Protein AF-A8KCB7-F1 (afdb_monomer_lite)

Structure (mmCIF, N/CA/C/O backbone):
data_AF-A8KCB7-F1
#
_entry.id   AF-A8KCB7-F1
#
loop_
_atom_site.group_PDB
_atom_site.id
_atom_site.type_symbol
_atom_site.label_atom_id
_atom_site.label_alt_id
_atom_site.label_comp_id
_atom_site.label_asym_id
_atom_site.label_entity_id
_atom_site.label_seq_id
_atom_site.pdbx_PDB_ins_code
_atom_site.Cartn_x
_atom_site.Cartn_y
_atom_site.Cartn_z
_atom_site.occupancy
_atom_site.B_iso_or_equiv
_atom_site.auth_seq_id
_atom_site.auth_comp_id
_atom_site.auth_asym_id
_atom_site.auth_atom_id
_atom_site.pdbx_PDB_model_num
ATOM 1 N N . THR A 1 1 ? 0.115 1.284 -17.862 1.00 42.94 1 THR A N 1
ATOM 2 C CA . THR A 1 1 ? 0.921 1.912 -16.796 1.00 42.94 1 THR A CA 1
ATOM 3 C C . THR A 1 1 ? 1.880 0.864 -16.280 1.00 42.94 1 THR A C 1
ATOM 5 O O . THR A 1 1 ? 1.435 -0.199 -15.878 1.00 42.94 1 THR A O 1
ATOM 8 N N . ARG A 1 2 ? 3.185 1.071 -16.457 1.00 49.75 2 ARG A N 1
ATOM 9 C CA . ARG A 1 2 ? 4.227 0.138 -16.015 1.00 49.75 2 ARG A CA 1
ATOM 10 C C . ARG A 1 2 ? 5.435 0.995 -15.679 1.00 49.75 2 ARG A C 1
ATOM 12 O O . ARG A 1 2 ? 6.119 1.449 -16.593 1.00 49.75 2 ARG A O 1
ATOM 19 N N . THR A 1 3 ? 5.612 1.349 -14.413 1.00 53.53 3 THR A N 1
ATOM 20 C CA . THR A 1 3 ? 6.800 2.105 -14.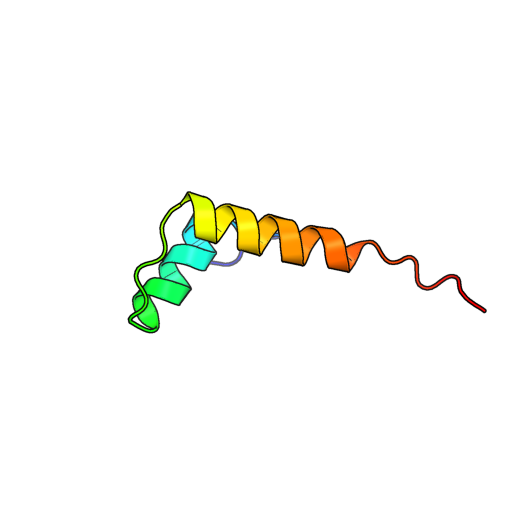012 1.00 53.53 3 THR A CA 1
ATOM 21 C C . THR A 1 3 ? 7.972 1.139 -13.869 1.00 53.53 3 THR A C 1
ATOM 23 O O . THR A 1 3 ? 7.840 -0.029 -13.505 1.00 53.53 3 THR A O 1
ATOM 26 N N . ALA A 1 4 ? 9.129 1.615 -14.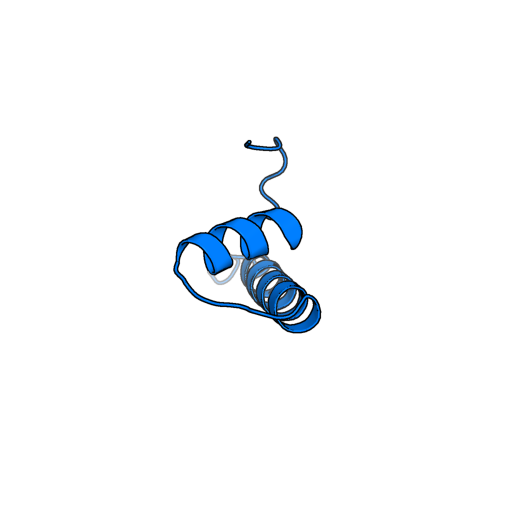302 1.00 51.75 4 ALA A N 1
ATOM 27 C CA . ALA A 1 4 ? 10.289 0.824 -14.679 1.00 51.75 4 ALA A CA 1
ATOM 28 C C . ALA A 1 4 ? 11.145 0.349 -13.486 1.00 51.75 4 ALA A C 1
ATOM 30 O O . ALA A 1 4 ? 12.363 0.300 -13.600 1.00 51.75 4 ALA A O 1
ATOM 31 N N . MET A 1 5 ? 10.540 0.014 -12.341 1.00 55.03 5 MET A N 1
ATOM 32 C CA . MET A 1 5 ? 11.278 -0.324 -11.110 1.00 55.03 5 MET A CA 1
ATOM 33 C C . MET A 1 5 ? 10.739 -1.543 -10.351 1.00 55.03 5 MET A C 1
ATOM 35 O O . MET A 1 5 ? 11.041 -1.694 -9.175 1.00 55.03 5 MET A O 1
ATOM 39 N N . GLY A 1 6 ? 9.948 -2.412 -10.993 1.00 62.59 6 GLY A N 1
ATOM 40 C CA . GLY A 1 6 ? 9.540 -3.715 -10.434 1.00 62.59 6 GLY A CA 1
ATOM 41 C C . GLY A 1 6 ? 8.695 -3.683 -9.151 1.00 62.59 6 GLY A C 1
ATOM 42 O O . GLY A 1 6 ? 8.227 -4.730 -8.726 1.00 62.59 6 GLY A O 1
ATOM 43 N N . GLN A 1 7 ? 8.463 -2.512 -8.562 1.00 66.44 7 GLN A N 1
ATOM 44 C CA . GLN A 1 7 ? 7.712 -2.329 -7.328 1.00 66.44 7 GLN A CA 1
ATOM 45 C C . GLN A 1 7 ? 6.296 -1.867 -7.658 1.00 66.44 7 GLN A C 1
ATOM 47 O O . GLN A 1 7 ? 6.097 -0.836 -8.306 1.00 66.44 7 GLN A O 1
ATOM 52 N N . ILE A 1 8 ? 5.316 -2.654 -7.226 1.00 76.81 8 ILE A N 1
ATOM 53 C CA . ILE A 1 8 ? 3.896 -2.329 -7.348 1.00 76.81 8 ILE A CA 1
ATOM 54 C C . ILE A 1 8 ? 3.549 -1.315 -6.258 1.00 76.81 8 ILE A C 1
ATOM 56 O O . ILE A 1 8 ? 3.826 -1.536 -5.084 1.00 76.81 8 ILE A O 1
ATOM 60 N N . THR A 1 9 ? 2.918 -0.204 -6.637 1.00 82.31 9 THR A N 1
ATOM 61 C CA . THR A 1 9 ? 2.435 0.794 -5.668 1.00 82.31 9 THR A CA 1
ATOM 62 C C . THR A 1 9 ? 1.047 0.436 -5.122 1.00 82.31 9 THR A C 1
ATOM 64 O O . THR A 1 9 ? 0.249 -0.205 -5.811 1.00 82.31 9 THR A O 1
ATOM 67 N N . THR A 1 10 ? 0.692 0.922 -3.921 1.00 86.12 10 THR A N 1
ATOM 68 C CA . THR A 1 10 ? -0.649 0.728 -3.312 1.00 86.12 10 THR A CA 1
ATOM 69 C C . THR A 1 10 ? -1.774 1.174 -4.244 1.00 86.12 10 THR A C 1
ATOM 71 O O . THR A 1 10 ? -2.831 0.551 -4.317 1.00 86.12 10 THR A O 1
ATOM 74 N N . LYS A 1 11 ? -1.535 2.230 -5.029 1.00 83.88 11 LYS A N 1
ATOM 75 C CA . LYS A 1 11 ? -2.482 2.753 -6.023 1.00 83.88 11 LYS A CA 1
ATOM 76 C C . LYS A 1 11 ? -2.721 1.786 -7.180 1.00 83.88 11 LYS A C 1
ATOM 78 O O . LYS A 1 11 ? -3.863 1.634 -7.619 1.00 83.88 11 LYS A O 1
ATOM 83 N N . GLU A 1 12 ? -1.670 1.146 -7.680 1.00 85.81 12 GLU A N 1
ATOM 84 C CA . GLU A 1 12 ? -1.775 0.160 -8.757 1.00 85.81 12 GLU A CA 1
ATOM 85 C C . GLU A 1 12 ? -2.452 -1.113 -8.255 1.00 85.81 12 GLU A C 1
ATOM 87 O O . GLU A 1 12 ? -3.423 -1.557 -8.871 1.00 85.81 12 GLU A O 1
ATOM 92 N N . LEU A 1 13 ? -2.035 -1.622 -7.090 1.00 87.44 13 LEU A N 1
ATOM 93 C CA . LEU A 1 13 ? -2.666 -2.779 -6.458 1.00 87.44 13 LEU A CA 1
ATOM 94 C C . LEU A 1 13 ? -4.151 -2.515 -6.176 1.00 87.44 13 LEU A C 1
ATOM 96 O O . LEU A 1 13 ? -5.008 -3.302 -6.568 1.00 87.44 13 LEU A O 1
ATOM 100 N N . GLY A 1 14 ? -4.486 -1.354 -5.612 1.00 89.88 14 GLY A N 1
ATOM 101 C CA . GLY A 1 14 ? -5.871 -0.969 -5.345 1.00 89.88 14 GLY A CA 1
ATOM 102 C C . GLY A 1 14 ? -6.718 -0.827 -6.609 1.00 89.88 14 GLY A C 1
ATOM 103 O O . GLY A 1 14 ? -7.906 -1.144 -6.597 1.00 89.88 14 GLY A O 1
ATOM 104 N N . THR A 1 15 ? -6.125 -0.387 -7.721 1.00 90.25 15 THR A N 1
ATOM 105 C CA . THR A 1 15 ? -6.819 -0.320 -9.017 1.00 90.25 15 THR A CA 1
ATOM 106 C C . THR A 1 15 ? -7.147 -1.717 -9.539 1.00 90.25 15 THR A C 1
ATOM 108 O O . THR A 1 15 ? -8.269 -1.953 -9.991 1.00 90.25 15 THR A O 1
ATOM 111 N N . VAL A 1 16 ? -6.206 -2.657 -9.427 1.00 88.38 16 VAL A N 1
ATOM 112 C CA . VAL A 1 16 ? -6.422 -4.059 -9.807 1.00 88.38 16 VAL A CA 1
ATOM 113 C C . VAL A 1 16 ? -7.473 -4.708 -8.906 1.00 88.38 16 VAL A C 1
ATOM 115 O O . VAL A 1 16 ? -8.433 -5.279 -9.413 1.00 88.38 16 VAL A O 1
ATOM 118 N N . MET A 1 17 ? -7.364 -4.557 -7.585 1.00 90.31 17 MET A N 1
ATOM 119 C CA . MET A 1 17 ? -8.297 -5.176 -6.638 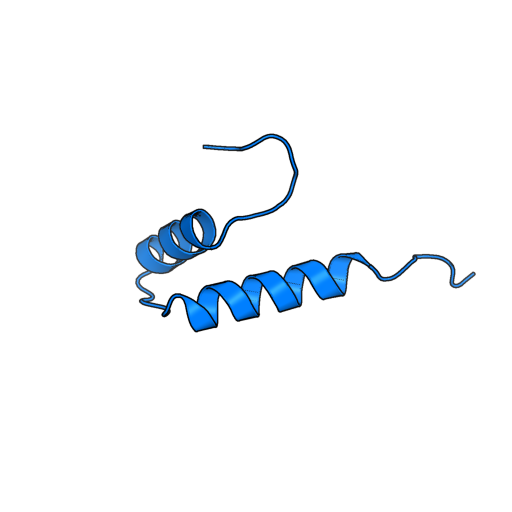1.00 90.31 17 MET A CA 1
ATOM 120 C C . MET A 1 17 ? -9.730 -4.654 -6.798 1.00 90.31 17 MET A C 1
ATOM 122 O O . MET A 1 17 ? -10.664 -5.454 -6.825 1.00 90.31 17 MET A O 1
ATOM 126 N N . ARG A 1 18 ? -9.914 -3.347 -7.029 1.00 91.50 18 ARG A N 1
ATOM 127 C CA . ARG A 1 18 ? -11.236 -2.783 -7.364 1.00 91.50 18 ARG A CA 1
ATOM 128 C C . ARG A 1 18 ? -11.782 -3.273 -8.697 1.00 91.50 18 ARG A C 1
ATOM 130 O O . ARG A 1 18 ? -12.980 -3.510 -8.810 1.00 91.50 18 ARG A O 1
ATOM 137 N N . SER A 1 19 ? -10.917 -3.490 -9.685 1.00 92.00 19 SER A N 1
ATOM 138 C CA . SER A 1 19 ? -11.322 -4.075 -10.972 1.00 92.00 19 SER A CA 1
ATOM 139 C C . SER A 1 19 ? -11.770 -5.536 -10.836 1.00 92.00 19 SER A C 1
ATOM 141 O O . SER A 1 19 ? -12.591 -5.998 -11.621 1.00 92.00 19 SER A O 1
ATOM 143 N N . LEU A 1 20 ? -11.274 -6.247 -9.819 1.00 92.38 20 LEU A N 1
ATOM 144 C CA . LEU A 1 20 ? -11.702 -7.600 -9.448 1.00 92.38 20 LEU A CA 1
ATOM 145 C C . LEU A 1 20 ? -12.950 -7.615 -8.539 1.00 92.38 20 LEU A C 1
ATOM 147 O O . LEU A 1 20 ? -13.373 -8.683 -8.101 1.00 92.38 20 LEU A O 1
ATOM 151 N N . GLY A 1 21 ? -13.542 -6.452 -8.243 1.00 94.50 21 GLY A N 1
ATOM 152 C CA . GLY A 1 21 ? -14.732 -6.322 -7.395 1.00 94.50 21 GLY A CA 1
ATOM 153 C C . GLY A 1 21 ? -14.454 -6.334 -5.889 1.00 94.50 21 GLY A C 1
ATOM 154 O O . GLY A 1 21 ? -15.396 -6.366 -5.101 1.00 94.50 21 GLY A O 1
ATOM 155 N N . GLN A 1 22 ? -13.186 -6.299 -5.474 1.00 93.19 22 GLN A N 1
ATOM 156 C CA . GLN A 1 22 ? -12.799 -6.127 -4.072 1.00 93.19 22 GLN A CA 1
ATOM 157 C C . GLN A 1 22 ? -12.757 -4.636 -3.716 1.00 93.19 22 GLN A C 1
ATOM 159 O O . GLN A 1 22 ? -12.539 -3.790 -4.579 1.00 93.19 22 GLN A O 1
ATOM 164 N N . ASN A 1 23 ? -12.913 -4.285 -2.440 1.00 92.25 23 ASN A N 1
ATOM 165 C CA . ASN A 1 23 ? -12.751 -2.900 -1.986 1.00 92.25 23 ASN A CA 1
ATOM 166 C C . ASN A 1 23 ? -11.817 -2.819 -0.770 1.00 92.25 23 ASN A C 1
ATOM 168 O O . ASN A 1 23 ? -12.279 -2.491 0.323 1.00 92.25 23 ASN A O 1
ATOM 172 N N . PRO A 1 24 ? -10.527 -3.160 -0.947 1.00 90.44 24 PRO A N 1
ATOM 173 C CA . PRO A 1 24 ? -9.556 -3.110 0.135 1.00 90.44 24 PRO A CA 1
ATOM 174 C C . PRO A 1 24 ? -9.279 -1.663 0.549 1.00 90.44 24 PRO A C 1
ATOM 176 O O . PRO A 1 24 ? -9.282 -0.737 -0.274 1.00 90.44 24 PRO A O 1
ATOM 179 N N . SER A 1 25 ? -9.016 -1.484 1.835 1.00 93.12 25 SER A N 1
ATOM 180 C CA . SER A 1 25 ? -8.522 -0.241 2.412 1.00 93.12 25 SER A CA 1
ATOM 181 C C . SER A 1 25 ? -7.062 0.012 2.031 1.00 93.12 25 SER A C 1
ATOM 183 O O . SER A 1 25 ? -6.327 -0.886 1.622 1.00 93.12 25 SER A O 1
ATOM 185 N N . GLU A 1 26 ? -6.611 1.256 2.180 1.00 88.69 26 GLU A N 1
ATOM 186 C CA . GLU A 1 26 ? -5.214 1.612 1.910 1.00 88.69 26 GLU A CA 1
ATOM 187 C C . GLU A 1 26 ? -4.233 0.881 2.842 1.00 88.69 26 GLU A C 1
ATOM 189 O O . GLU A 1 26 ? -3.146 0.523 2.400 1.00 88.69 26 GLU A O 1
ATOM 194 N N . SER A 1 27 ? -4.645 0.588 4.083 1.00 89.81 27 SER A N 1
ATOM 195 C CA . SER A 1 27 ? -3.849 -0.208 5.028 1.00 89.81 27 SER A CA 1
ATOM 196 C C . SER A 1 27 ? -3.672 -1.641 4.538 1.00 89.81 27 SER A C 1
ATOM 198 O O . SER A 1 27 ? -2.545 -2.106 4.458 1.00 89.81 27 SER A O 1
ATOM 200 N N . GLU A 1 28 ? -4.752 -2.309 4.121 1.00 90.12 28 GLU A N 1
ATOM 201 C CA . GLU A 1 28 ? -4.674 -3.682 3.597 1.00 90.12 28 GLU A CA 1
ATOM 202 C C . GLU A 1 28 ? -3.805 -3.751 2.336 1.00 90.12 28 GLU A C 1
ATOM 204 O O . GLU A 1 28 ? -3.005 -4.666 2.171 1.00 90.12 28 GLU A O 1
A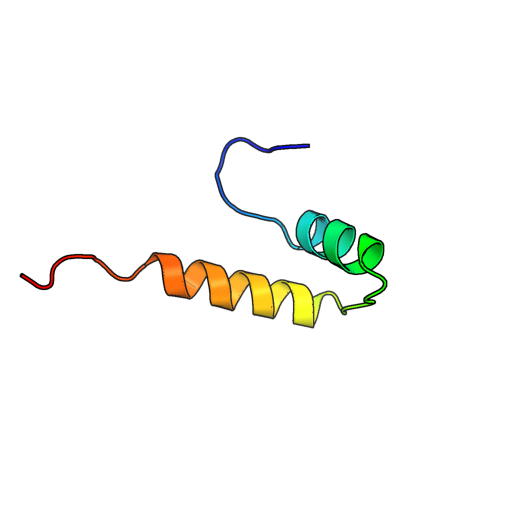TOM 209 N N . LEU A 1 29 ? -3.910 -2.750 1.456 1.00 89.00 29 LEU A N 1
ATOM 210 C CA . LEU A 1 29 ? -3.056 -2.651 0.270 1.00 89.00 29 LEU A CA 1
ATOM 211 C C . LEU A 1 29 ? -1.578 -2.463 0.631 1.00 89.00 29 LEU A C 1
ATOM 213 O O . LEU A 1 29 ? -0.712 -3.009 -0.051 1.00 89.00 29 LEU A O 1
ATOM 217 N N . GLN A 1 30 ? -1.287 -1.679 1.670 1.00 87.44 30 GLN A N 1
ATOM 218 C CA . GLN A 1 30 ? 0.073 -1.474 2.157 1.00 87.44 30 GLN A CA 1
ATOM 219 C C . GLN A 1 30 ? 0.628 -2.747 2.800 1.00 87.44 30 GLN A C 1
ATOM 221 O O . GLN A 1 30 ? 1.770 -3.101 2.524 1.00 87.44 30 GLN A O 1
ATOM 226 N N . ASP A 1 31 ? -0.182 -3.453 3.587 1.00 87.62 31 ASP A N 1
ATOM 227 C CA . ASP A 1 31 ? 0.191 -4.721 4.214 1.00 87.62 31 A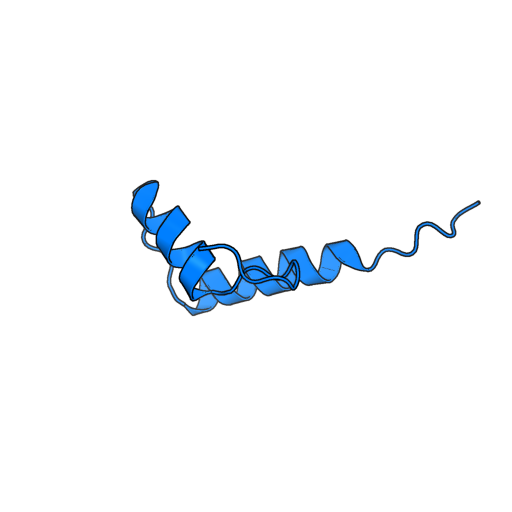SP A CA 1
ATOM 228 C C . ASP A 1 31 ? 0.514 -5.778 3.152 1.00 87.62 31 ASP A C 1
ATOM 230 O O . ASP A 1 31 ? 1.573 -6.394 3.205 1.00 87.62 31 ASP A O 1
ATOM 234 N N . MET A 1 32 ? -0.309 -5.895 2.105 1.00 84.94 32 MET A N 1
ATOM 235 C CA . MET A 1 32 ? -0.045 -6.803 0.982 1.00 84.94 32 MET A CA 1
ATOM 236 C C . MET A 1 32 ? 1.254 -6.477 0.238 1.00 84.94 32 MET A C 1
ATOM 238 O O . MET A 1 32 ? 1.966 -7.379 -0.196 1.00 84.94 32 MET A O 1
ATOM 242 N N . ILE A 1 33 ? 1.569 -5.193 0.060 1.00 82.19 33 ILE A N 1
ATOM 243 C CA . ILE A 1 33 ? 2.827 -4.787 -0.576 1.00 82.19 33 ILE A CA 1
ATOM 244 C C . ILE A 1 33 ? 4.011 -5.097 0.335 1.00 82.19 33 ILE A C 1
ATOM 246 O O . ILE A 1 33 ? 5.013 -5.615 -0.148 1.00 82.19 33 ILE A O 1
ATOM 250 N N . ASN A 1 34 ? 3.882 -4.841 1.637 1.00 81.06 34 ASN A N 1
ATOM 251 C CA . ASN A 1 34 ? 4.917 -5.149 2.620 1.00 81.06 34 ASN A CA 1
ATOM 252 C C . ASN A 1 34 ? 5.187 -6.661 2.709 1.00 81.06 34 ASN A C 1
ATOM 254 O O . ASN A 1 34 ? 6.342 -7.063 2.816 1.00 81.06 34 ASN A O 1
ATOM 258 N N . GLU A 1 35 ? 4.146 -7.498 2.639 1.00 77.69 35 GLU A N 1
ATOM 259 C CA . GLU A 1 35 ? 4.278 -8.961 2.615 1.00 77.69 35 GLU A CA 1
ATOM 260 C C . GLU A 1 35 ? 5.013 -9.451 1.360 1.00 77.69 35 GLU A C 1
ATOM 262 O O . GLU A 1 35 ? 5.909 -10.288 1.456 1.00 77.69 35 GLU A O 1
ATOM 267 N N . VAL A 1 36 ? 4.674 -8.911 0.185 1.00 69.56 36 VAL A N 1
ATOM 268 C CA . VAL A 1 36 ? 5.306 -9.306 -1.084 1.00 69.56 36 VAL A CA 1
ATOM 269 C C . VAL A 1 36 ? 6.752 -8.809 -1.174 1.00 69.56 36 VAL A C 1
ATOM 271 O O . VAL A 1 36 ? 7.609 -9.536 -1.667 1.00 69.56 36 VAL A O 1
ATOM 274 N N . ASP A 1 37 ? 7.054 -7.609 -0.675 1.00 65.69 37 ASP A N 1
ATOM 275 C CA . ASP A 1 37 ? 8.420 -7.067 -0.659 1.00 65.69 37 ASP A CA 1
ATOM 276 C C . ASP A 1 37 ? 9.323 -7.853 0.315 1.00 65.69 37 ASP A C 1
ATOM 278 O O . ASP A 1 37 ? 10.476 -8.153 -0.002 1.00 65.69 37 ASP A O 1
ATOM 282 N N . ALA A 1 38 ? 8.774 -8.308 1.449 1.00 57.91 38 ALA A N 1
ATOM 283 C CA . ALA A 1 38 ? 9.488 -9.137 2.422 1.00 57.91 38 ALA A CA 1
ATOM 284 C C . ALA A 1 38 ? 9.869 -10.536 1.891 1.00 57.91 38 ALA A C 1
ATOM 286 O O . ALA A 1 38 ? 10.907 -11.071 2.287 1.00 57.91 38 ALA A O 1
ATOM 287 N N . ASP A 1 39 ? 9.085 -11.116 0.976 1.00 56.62 39 ASP A N 1
ATOM 288 C CA . ASP A 1 39 ? 9.369 -12.436 0.385 1.00 56.62 39 ASP A CA 1
ATOM 289 C C . ASP A 1 39 ? 10.445 -12.376 -0.722 1.00 56.62 39 ASP A C 1
ATOM 291 O O . ASP A 1 39 ? 11.149 -13.352 -0.985 1.00 56.62 39 ASP A O 1
ATOM 295 N N . THR A 1 40 ? 10.673 -11.204 -1.329 1.00 54.34 40 THR A N 1
ATOM 296 C CA . THR A 1 40 ? 11.686 -11.041 -2.394 1.00 54.34 40 THR A CA 1
ATOM 297 C C . THR A 1 40 ? 13.134 -10.969 -1.897 1.00 54.34 40 THR A C 1
ATOM 299 O O . THR A 1 40 ? 14.062 -10.932 -2.709 1.00 54.34 40 THR A O 1
ATOM 302 N N . MET A 1 41 ? 13.357 -11.003 -0.578 1.00 51.56 41 MET A N 1
ATOM 303 C CA . MET A 1 41 ? 14.684 -10.926 0.043 1.00 51.56 41 MET A CA 1
ATOM 304 C C . MET A 1 41 ? 15.155 -12.225 0.707 1.00 51.56 41 MET A C 1
ATOM 306 O O . MET A 1 41 ? 16.045 -12.187 1.554 1.00 51.56 41 MET A O 1
ATOM 310 N N . ALA A 1 42 ? 14.644 -13.392 0.310 1.00 48.50 42 ALA A N 1
ATOM 311 C CA . ALA A 1 42 ? 15.352 -14.638 0.592 1.00 48.50 42 ALA A CA 1
ATOM 312 C C . ALA A 1 42 ? 16.599 -14.711 -0.314 1.00 48.50 42 ALA A C 1
ATOM 314 O O . ALA A 1 42 ? 16.452 -14.933 -1.522 1.00 48.50 42 ALA A O 1
ATOM 315 N N . PRO A 1 43 ? 17.840 -14.530 0.192 1.00 46.47 43 PRO A N 1
ATOM 316 C CA . PRO A 1 43 ? 18.996 -14.842 -0.625 1.00 46.47 43 PRO A CA 1
ATOM 317 C C . PRO A 1 43 ? 18.938 -16.344 -0.911 1.00 46.47 43 PRO A C 1
ATOM 319 O O . PRO A 1 43 ? 18.980 -17.168 0.003 1.00 46.47 43 PRO A O 1
ATOM 322 N N . LEU A 1 44 ? 18.851 -16.708 -2.190 1.00 50.28 44 LEU A N 1
ATOM 323 C CA . LEU A 1 44 ? 19.143 -18.054 -2.682 1.00 50.28 44 LEU A CA 1
ATOM 324 C C . LEU A 1 44 ? 20.643 -18.358 -2.498 1.00 50.28 44 LEU A C 1
ATOM 326 O O . LEU A 1 44 ? 21.378 -18.570 -3.454 1.00 50.28 44 LEU A O 1
ATOM 330 N N . THR A 1 45 ? 21.114 -18.342 -1.254 1.00 53.34 45 THR A N 1
ATOM 331 C CA . THR A 1 45 ? 22.439 -18.802 -0.832 1.00 53.34 45 THR A CA 1
ATOM 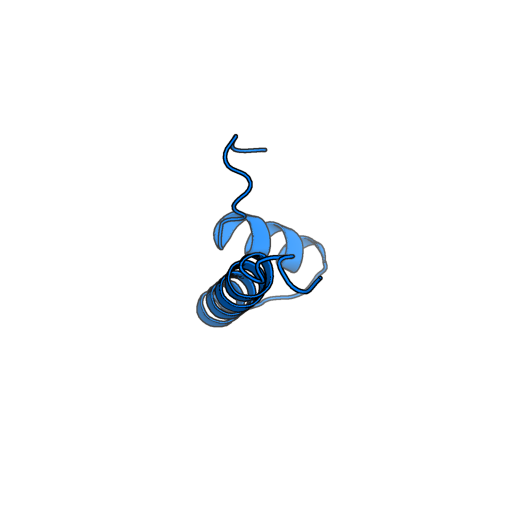332 C C . THR A 1 45 ? 22.260 -19.802 0.303 1.00 53.34 45 THR A C 1
ATOM 334 O O . THR A 1 45 ? 22.832 -19.677 1.383 1.00 53.34 45 THR A O 1
ATOM 337 N N . SER A 1 46 ? 21.399 -20.787 0.074 1.00 52.28 46 SER A N 1
ATOM 338 C CA . SER A 1 46 ? 21.538 -22.091 0.703 1.00 52.28 46 SER A CA 1
ATOM 339 C C . SER A 1 46 ? 21.855 -23.051 -0.431 1.00 52.28 46 SER A C 1
ATOM 341 O O . SER A 1 46 ? 20.941 -23.442 -1.153 1.00 52.28 46 SER A O 1
ATOM 343 N N . LEU A 1 47 ? 23.157 -23.252 -0.668 1.00 51.38 47 LEU A N 1
ATOM 344 C CA . LEU A 1 47 ? 23.852 -24.448 -1.172 1.00 51.38 47 LEU A CA 1
ATOM 345 C C . LEU A 1 47 ? 25.301 -24.087 -1.533 1.00 51.38 47 LEU A C 1
ATOM 347 O O . LEU A 1 47 ? 25.501 -23.132 -2.315 1.00 51.38 47 LEU A O 1
#

InterPro domains:
  IPR002048 EF-hand domain [cd00051] (6-39)
  IPR011992 EF-hand domain pair [SSF47473] (4-41)
  IPR050230 Calmodulin/Myosin light chain/Troponin C-like [PTHR23048] (2-40)

Foldseek 3Di:
DDDDDPQDDLVNQQVVCVVVVHHDDSVVSVVVSVVVVVVVPPPPPPD

Organism: NCBI:txid403668

Secondary structure (DSSP, 8-state):
---TTSPPPHHHHHHHHHHTT----HHHHHHHHHHHHHHTT--S---

Radius of gyration: 13.22 Å; chains: 1; bounding box: 39×27×22 Å

pLDDT: mean 74.45, std 17.17, range [42.94, 94.5]

Sequence (47 aa):
TRTAMGQITTKELGTVMRSLGQNPSESELQDMINEVDADTMAPLTSL